Protein AF-A0AAE3GVX6-F1 (afdb_monomer)

Structure (mmCIF, N/CA/C/O backbone):
data_AF-A0AAE3GVX6-F1
#
_entry.id   AF-A0AAE3GVX6-F1
#
loop_
_atom_site.group_PDB
_atom_site.id
_atom_site.type_symbol
_atom_site.label_atom_id
_atom_site.label_alt_id
_atom_site.label_comp_id
_atom_site.label_asym_id
_atom_site.label_entity_id
_atom_site.label_seq_id
_atom_site.pdbx_PDB_ins_code
_atom_site.Cartn_x
_atom_site.Cartn_y
_atom_site.Cartn_z
_atom_site.occupancy
_atom_site.B_iso_or_equiv
_atom_site.auth_seq_id
_atom_site.auth_comp_id
_atom_site.auth_asym_id
_atom_site.auth_atom_id
_atom_site.pdbx_PDB_model_num
ATOM 1 N N . MET A 1 1 ? 12.264 -5.060 -20.521 1.00 62.59 1 MET A N 1
ATOM 2 C CA . MET A 1 1 ? 11.532 -3.841 -20.107 1.00 62.59 1 MET A CA 1
ATOM 3 C C . MET A 1 1 ? 10.028 -4.059 -19.993 1.00 62.59 1 MET A C 1
ATOM 5 O O . MET A 1 1 ? 9.461 -3.592 -19.017 1.00 62.59 1 MET A O 1
ATOM 9 N N . GLU A 1 2 ? 9.378 -4.769 -20.925 1.00 75.12 2 GLU A N 1
ATOM 10 C CA . GLU A 1 2 ? 7.916 -4.970 -20.886 1.00 75.12 2 GLU A CA 1
ATOM 11 C C . GLU A 1 2 ? 7.415 -5.643 -19.591 1.00 75.12 2 GLU A C 1
ATOM 13 O O . GLU A 1 2 ? 6.399 -5.231 -19.042 1.00 75.12 2 GLU A O 1
ATOM 18 N N . THR A 1 3 ? 8.173 -6.602 -19.044 1.00 81.56 3 THR A N 1
ATOM 19 C CA . THR A 1 3 ? 7.850 -7.279 -17.774 1.00 81.56 3 THR A CA 1
ATOM 20 C C . THR A 1 3 ? 7.812 -6.320 -16.585 1.00 81.56 3 THR A C 1
ATOM 22 O O . THR A 1 3 ? 6.836 -6.315 -15.851 1.00 81.56 3 THR A O 1
ATOM 25 N N . TYR A 1 4 ? 8.815 -5.447 -16.433 1.00 85.38 4 TYR A N 1
ATOM 26 C CA . TYR A 1 4 ? 8.861 -4.490 -15.319 1.00 85.38 4 TYR A CA 1
ATOM 27 C C . TYR A 1 4 ? 7.739 -3.458 -15.380 1.00 85.38 4 TYR A C 1
ATOM 29 O O . TYR A 1 4 ? 7.263 -3.011 -14.344 1.00 85.38 4 TYR A O 1
ATOM 37 N N . ARG A 1 5 ? 7.306 -3.086 -16.590 1.00 86.06 5 ARG A N 1
ATOM 38 C CA . ARG A 1 5 ? 6.196 -2.151 -16.776 1.00 86.06 5 ARG A CA 1
ATOM 39 C C . ARG A 1 5 ? 4.864 -2.781 -16.360 1.00 86.06 5 ARG A C 1
ATOM 41 O O . ARG A 1 5 ? 4.121 -2.151 -15.625 1.00 86.06 5 ARG A O 1
ATOM 48 N N . LYS A 1 6 ? 4.624 -4.046 -16.733 1.00 90.38 6 LYS A N 1
ATOM 49 C CA . LYS A 1 6 ? 3.456 -4.821 -16.270 1.00 90.38 6 LYS A CA 1
ATOM 50 C C . LYS A 1 6 ? 3.467 -5.039 -14.754 1.00 90.38 6 LYS A C 1
ATOM 52 O O . LYS A 1 6 ? 2.425 -4.913 -14.123 1.00 90.38 6 LYS A O 1
ATOM 57 N N . ASP A 1 7 ? 4.634 -5.323 -14.174 1.00 91.44 7 ASP A N 1
ATOM 58 C CA . ASP A 1 7 ? 4.801 -5.395 -12.717 1.00 91.44 7 ASP A CA 1
ATOM 59 C C . ASP A 1 7 ? 4.449 -4.055 -12.059 1.00 91.44 7 ASP A C 1
ATOM 61 O O . ASP A 1 7 ? 3.707 -4.016 -11.084 1.00 91.44 7 ASP A O 1
ATOM 65 N N . LEU A 1 8 ? 4.930 -2.939 -12.614 1.00 92.56 8 LEU A N 1
ATOM 66 C CA . LEU A 1 8 ? 4.656 -1.607 -12.083 1.00 92.56 8 LEU A CA 1
ATOM 67 C C . LEU A 1 8 ? 3.154 -1.275 -12.101 1.00 92.56 8 LEU A C 1
ATOM 69 O O . LEU A 1 8 ? 2.638 -0.800 -11.091 1.00 92.56 8 LEU A O 1
ATOM 73 N N . ASP A 1 9 ? 2.457 -1.557 -13.205 1.00 93.19 9 ASP A N 1
ATOM 74 C CA . ASP A 1 9 ? 0.997 -1.410 -13.294 1.00 93.19 9 ASP A CA 1
ATOM 75 C C . ASP A 1 9 ? 0.277 -2.262 -12.232 1.00 93.19 9 ASP A C 1
ATOM 77 O O . 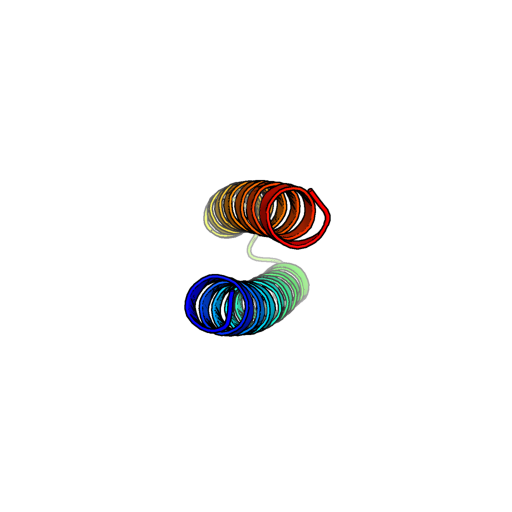ASP A 1 9 ? -0.556 -1.742 -11.490 1.00 93.19 9 ASP A O 1
ATOM 81 N N . TYR A 1 10 ? 0.674 -3.529 -12.065 1.00 94.88 10 TYR A N 1
ATOM 82 C CA . TYR A 1 10 ? 0.123 -4.412 -11.029 1.00 94.88 10 TYR A CA 1
ATOM 83 C C . TYR A 1 10 ? 0.283 -3.831 -9.612 1.00 94.88 10 TYR A C 1
ATOM 85 O O . TYR A 1 10 ? -0.652 -3.860 -8.802 1.00 94.88 10 TYR A O 1
ATOM 93 N N . TRP A 1 11 ? 1.457 -3.279 -9.292 1.00 94.69 11 TRP A N 1
ATOM 94 C CA . TRP A 1 11 ? 1.701 -2.677 -7.979 1.00 94.69 11 TRP A CA 1
ATOM 95 C C . TRP A 1 11 ? 0.925 -1.369 -7.777 1.00 94.69 11 TRP A C 1
ATOM 97 O O . TRP A 1 11 ? 0.458 -1.117 -6.664 1.00 94.69 11 TRP A O 1
ATOM 107 N N . PHE A 1 12 ? 0.706 -0.577 -8.831 1.00 94.38 12 PHE A N 1
ATOM 108 C CA . PHE A 1 12 ? -0.164 0.602 -8.767 1.00 94.38 12 PHE A CA 1
ATOM 109 C C . PHE A 1 12 ? -1.628 0.241 -8.503 1.00 94.38 12 PHE A C 1
ATOM 111 O O . PHE A 1 12 ? -2.271 0.887 -7.671 1.00 94.38 12 PHE A O 1
ATOM 118 N N . GLU A 1 13 ? -2.157 -0.799 -9.151 1.00 95.25 13 GLU A N 1
ATOM 119 C CA . GLU A 1 13 ? -3.512 -1.290 -8.870 1.00 95.25 13 GLU A CA 1
ATOM 120 C C . GLU A 1 13 ? -3.643 -1.706 -7.398 1.00 95.25 13 GLU A C 1
ATOM 122 O O . GLU A 1 13 ? -4.551 -1.252 -6.694 1.00 95.25 13 GLU A O 1
ATOM 127 N N . ARG A 1 14 ? -2.661 -2.458 -6.883 1.00 93.69 14 ARG A N 1
ATOM 128 C CA . ARG A 1 14 ? -2.600 -2.865 -5.470 1.00 93.69 14 ARG A CA 1
ATOM 129 C C . ARG A 1 14 ? -2.525 -1.686 -4.502 1.00 93.69 14 ARG A C 1
ATOM 131 O O . ARG A 1 14 ? -3.162 -1.725 -3.447 1.00 93.69 14 ARG A O 1
ATOM 138 N N . GLN A 1 15 ? -1.780 -0.635 -4.843 1.00 94.94 15 GLN A N 1
ATOM 139 C CA . GLN A 1 15 ? -1.709 0.581 -4.032 1.00 94.94 15 GLN A CA 1
ATOM 140 C C . GLN A 1 15 ? -3.094 1.228 -3.899 1.00 94.94 15 GLN A C 1
ATOM 142 O O . GLN A 1 15 ? -3.516 1.569 -2.791 1.00 94.94 15 GLN A O 1
ATOM 147 N N . GLN A 1 16 ? -3.833 1.353 -5.007 1.00 94.50 16 GLN A N 1
ATOM 148 C CA . GLN A 1 16 ? -5.178 1.931 -4.993 1.00 94.50 16 GLN A CA 1
ATOM 149 C C . GLN A 1 16 ? -6.166 1.082 -4.187 1.00 94.50 16 GLN A C 1
ATOM 151 O O . GLN A 1 16 ? -6.969 1.636 -3.430 1.00 94.50 16 GLN A O 1
ATOM 156 N N . GLU A 1 17 ? -6.107 -0.246 -4.311 1.00 93.62 17 GLU A N 1
ATOM 157 C CA . GLU A 1 17 ? -6.940 -1.157 -3.521 1.00 93.62 17 GLU A CA 1
ATOM 158 C C . GLU A 1 17 ? -6.705 -0.975 -2.017 1.00 93.62 17 GLU A C 1
ATOM 160 O O . GLU A 1 17 ? -7.659 -0.802 -1.252 1.00 93.62 17 GLU A O 1
ATOM 165 N N . TYR A 1 18 ? -5.441 -0.944 -1.583 1.00 92.75 18 TYR A N 1
ATOM 166 C CA . TYR A 1 18 ? -5.111 -0.756 -0.172 1.00 92.75 18 TYR A CA 1
ATOM 167 C C . TYR A 1 18 ? -5.473 0.640 0.339 1.00 92.75 18 TYR A C 1
ATOM 169 O O . TYR A 1 18 ? -5.976 0.755 1.456 1.00 92.75 18 TYR A O 1
ATOM 177 N N . GLN A 1 19 ? -5.318 1.694 -0.466 1.00 93.00 19 GLN A N 1
ATOM 178 C CA . GLN A 1 19 ? -5.773 3.036 -0.088 1.00 93.00 19 GLN A CA 1
ATOM 179 C C . GLN A 1 19 ? -7.298 3.116 0.054 1.00 93.00 19 GLN A C 1
ATOM 181 O O . GLN A 1 19 ? -7.797 3.761 0.979 1.00 93.00 19 GLN A O 1
ATOM 186 N N . ARG A 1 20 ? -8.062 2.455 -0.827 1.00 92.94 20 ARG A N 1
ATOM 187 C CA . ARG A 1 20 ? -9.529 2.375 -0.699 1.00 92.94 20 ARG A CA 1
ATOM 188 C C . ARG A 1 20 ? -9.935 1.610 0.555 1.00 92.94 20 ARG A C 1
ATOM 190 O O . ARG A 1 20 ? -10.806 2.080 1.284 1.00 92.94 20 ARG A O 1
ATOM 197 N N . ALA A 1 21 ? -9.292 0.475 0.824 1.00 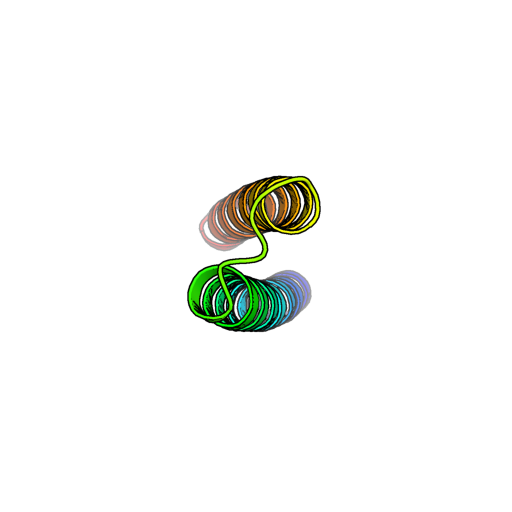90.62 21 ALA A N 1
ATOM 198 C CA . ALA A 1 21 ? -9.539 -0.312 2.029 1.00 90.62 21 ALA A CA 1
ATOM 199 C C . ALA A 1 21 ? -9.212 0.486 3.300 1.00 90.62 21 ALA A C 1
ATOM 201 O O . ALA A 1 21 ? -10.005 0.493 4.238 1.00 90.62 21 ALA A O 1
ATOM 202 N N . LEU A 1 22 ? -8.094 1.217 3.305 1.00 90.06 22 LEU A N 1
ATOM 203 C CA . LEU A 1 22 ? -7.702 2.080 4.414 1.00 90.06 22 LEU A CA 1
ATOM 204 C C . LEU A 1 22 ? -8.755 3.165 4.673 1.00 90.06 22 LEU A C 1
ATOM 206 O O . LEU A 1 22 ? -9.254 3.260 5.789 1.00 90.06 22 LEU A O 1
ATOM 210 N N . LYS A 1 23 ? -9.175 3.900 3.634 1.00 89.50 23 LYS A N 1
ATOM 211 C CA . LYS A 1 23 ? -10.232 4.920 3.748 1.00 89.50 23 LYS A CA 1
ATOM 212 C C . LYS A 1 23 ? -11.552 4.342 4.257 1.00 89.50 23 LYS A C 1
ATOM 214 O O . LYS A 1 23 ? -12.222 4.977 5.066 1.00 89.50 23 LYS A O 1
ATOM 219 N N . ALA A 1 24 ? -11.929 3.148 3.800 1.00 89.38 24 ALA A N 1
ATOM 220 C CA . ALA A 1 24 ? -13.157 2.489 4.238 1.00 89.38 24 ALA A CA 1
ATOM 221 C C . ALA A 1 24 ? -13.119 2.112 5.728 1.00 89.38 24 ALA A C 1
ATOM 223 O O . ALA A 1 24 ? -14.138 2.220 6.405 1.00 89.38 24 ALA A O 1
ATOM 224 N N . ILE A 1 25 ? -11.960 1.691 6.238 1.00 85.69 25 ILE A N 1
ATOM 225 C CA . ILE A 1 25 ? -11.774 1.325 7.648 1.00 85.69 25 ILE A CA 1
ATOM 226 C C . ILE A 1 25 ? -11.657 2.582 8.522 1.00 85.69 25 ILE A C 1
ATOM 228 O O . ILE A 1 25 ? -12.327 2.675 9.549 1.00 85.69 25 ILE A O 1
ATOM 232 N N . GLU A 1 26 ? -10.882 3.584 8.093 1.00 84.56 26 GLU A N 1
ATOM 233 C CA . GLU A 1 26 ? -10.761 4.875 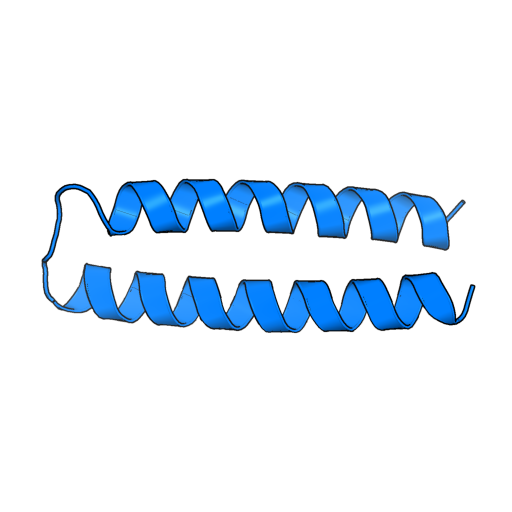8.788 1.00 84.56 26 GLU A CA 1
ATOM 234 C C . GLU A 1 26 ? -12.125 5.581 8.889 1.00 84.56 26 GLU A C 1
ATOM 236 O O . GLU A 1 26 ? -12.476 6.092 9.951 1.00 84.56 26 GLU A O 1
ATOM 241 N N . SER A 1 27 ? -12.949 5.523 7.835 1.00 83.75 27 SER A N 1
ATOM 242 C CA . SER A 1 27 ? -14.310 6.080 7.834 1.00 83.75 27 SER A CA 1
ATOM 243 C C . SER A 1 27 ? -15.275 5.379 8.797 1.00 83.75 27 SER A C 1
ATOM 245 O O . SER A 1 27 ? -16.286 5.977 9.163 1.00 83.75 27 SER A O 1
ATOM 247 N N . LYS A 1 28 ? -15.012 4.126 9.184 1.00 82.50 28 LYS A N 1
ATOM 248 C CA . LYS A 1 28 ? -15.835 3.377 10.147 1.00 82.50 28 LYS A CA 1
ATOM 249 C C . LYS A 1 28 ? -15.396 3.588 11.596 1.00 82.50 28 LYS A C 1
ATOM 251 O O . LYS A 1 28 ? -16.053 3.083 12.500 1.00 82.50 28 LYS A O 1
ATOM 256 N N . GLY A 1 29 ? -14.294 4.309 11.826 1.00 71.75 29 GLY A N 1
ATOM 257 C CA . GLY A 1 29 ? -13.718 4.469 13.161 1.00 71.75 29 GLY A CA 1
ATOM 258 C C . GLY A 1 29 ? -13.154 3.167 13.740 1.00 71.75 29 GLY A C 1
ATOM 259 O O . GLY A 1 29 ? -12.901 3.099 14.940 1.00 71.75 29 GLY A O 1
ATOM 260 N N . GLU A 1 30 ? -12.934 2.139 12.907 1.00 67.88 30 GLU A N 1
ATOM 261 C CA . GLU A 1 30 ? -12.319 0.865 13.297 1.00 67.88 30 GLU A CA 1
ATOM 262 C C . GLU A 1 30 ? -10.800 1.050 13.444 1.00 67.88 30 GLU A C 1
ATOM 264 O O . GLU A 1 30 ? -9.980 0.550 12.672 1.00 67.88 30 GLU A O 1
ATOM 269 N N . GLY A 1 31 ? -10.402 1.842 14.434 1.00 68.81 31 GLY A N 1
ATOM 270 C CA . GLY A 1 31 ? -9.016 1.950 14.847 1.00 68.81 31 GLY A CA 1
ATOM 271 C C . GLY A 1 31 ? -8.704 0.809 15.796 1.00 68.81 31 GLY A C 1
ATOM 272 O O . GLY A 1 31 ? -9.287 0.774 16.872 1.00 68.81 31 GLY A O 1
ATOM 273 N N . THR A 1 32 ? -7.798 -0.102 15.423 1.00 70.81 32 THR A N 1
ATOM 274 C CA . THR A 1 32 ? -6.777 -0.602 16.372 1.00 70.81 32 THR A CA 1
ATOM 275 C C . THR A 1 32 ? -5.728 -1.539 15.768 1.00 70.81 32 THR A C 1
ATOM 277 O O . THR A 1 32 ? -4.585 -1.449 16.188 1.00 70.81 32 THR A O 1
ATOM 280 N N . GLU A 1 33 ? -6.005 -2.345 14.736 1.00 80.25 33 GLU A N 1
ATOM 281 C CA . GLU A 1 33 ? -4.966 -3.248 14.176 1.00 80.25 33 GLU A CA 1
ATOM 282 C C . GLU A 1 33 ? -4.990 -3.338 12.645 1.00 80.25 33 GLU A C 1
ATOM 284 O O . GLU A 1 33 ? -3.957 -3.213 11.983 1.00 80.25 33 GLU A O 1
ATOM 289 N N . SER A 1 34 ? -6.182 -3.459 12.058 1.00 83.06 34 SER A N 1
ATOM 290 C CA . SER A 1 34 ? -6.366 -3.568 10.606 1.00 83.06 34 SER A CA 1
ATOM 291 C C . SER A 1 34 ? -5.808 -2.366 9.840 1.00 83.06 34 SER A C 1
ATOM 293 O O . SER A 1 34 ? -5.205 -2.545 8.784 1.00 83.06 34 SER A O 1
ATOM 295 N N . VAL A 1 35 ? -5.947 -1.156 10.396 1.00 86.62 35 VAL A N 1
ATOM 296 C CA . VAL A 1 35 ? -5.387 0.092 9.845 1.00 86.62 35 VAL A CA 1
ATOM 297 C C . VAL A 1 35 ? -3.861 0.038 9.807 1.00 86.62 35 VAL A C 1
ATOM 299 O O . VAL A 1 35 ? -3.271 0.294 8.763 1.00 86.62 35 VAL A O 1
ATOM 302 N N . TRP A 1 36 ? -3.217 -0.338 10.915 1.00 88.62 36 TRP A N 1
ATOM 303 C CA . TRP A 1 36 ? -1.756 -0.440 10.998 1.00 88.62 36 TRP A CA 1
ATOM 304 C C . TRP A 1 36 ? -1.209 -1.492 10.037 1.00 88.62 36 TRP A C 1
ATOM 306 O O . TRP A 1 36 ? -0.253 -1.237 9.308 1.00 88.62 36 TRP A O 1
ATOM 316 N N . LYS A 1 37 ? -1.877 -2.647 9.954 1.00 89.81 37 LYS A N 1
ATOM 317 C CA . LYS A 1 37 ? -1.524 -3.711 9.011 1.00 89.81 37 LYS A CA 1
ATOM 318 C C . LYS A 1 37 ? -1.673 -3.271 7.552 1.00 89.81 37 LYS A C 1
ATOM 320 O O . LYS A 1 37 ? -0.860 -3.658 6.717 1.00 89.81 37 LYS A O 1
ATOM 325 N N . LEU A 1 38 ? -2.702 -2.485 7.228 1.00 91.06 38 LEU A N 1
ATOM 326 C CA . LEU A 1 38 ? -2.894 -1.924 5.887 1.00 91.06 38 LEU A CA 1
ATOM 327 C C . LEU A 1 38 ? -1.879 -0.829 5.560 1.00 91.06 38 LEU A C 1
ATOM 329 O O . LEU A 1 38 ? -1.384 -0.812 4.437 1.00 91.06 38 LEU A O 1
ATOM 333 N N . LYS A 1 39 ? -1.522 0.026 6.524 1.00 90.62 39 LYS A N 1
ATOM 334 C CA . LYS A 1 39 ? -0.468 1.037 6.354 1.00 90.62 39 LYS A CA 1
ATOM 335 C C . LYS A 1 39 ? 0.891 0.392 6.076 1.00 90.62 39 LYS A C 1
ATOM 337 O O . LYS A 1 39 ? 1.491 0.715 5.061 1.00 90.62 39 LYS A O 1
ATOM 342 N N . GLY A 1 40 ? 1.290 -0.624 6.844 1.00 93.25 40 GLY A N 1
ATOM 343 C CA . GLY A 1 40 ? 2.542 -1.345 6.571 1.00 93.25 40 GLY A CA 1
ATOM 344 C C . GLY A 1 40 ? 2.554 -2.059 5.210 1.00 93.25 40 GLY A C 1
ATOM 345 O O . GLY A 1 40 ? 3.583 -2.128 4.542 1.00 93.25 40 GLY A O 1
ATOM 346 N N . LYS A 1 41 ? 1.399 -2.559 4.745 1.00 93.06 41 LYS A N 1
ATOM 347 C CA . LYS A 1 41 ? 1.272 -3.102 3.380 1.00 93.06 41 LYS A CA 1
ATOM 348 C C . LYS A 1 41 ? 1.386 -2.021 2.305 1.00 93.06 41 LYS A C 1
ATOM 350 O O . LYS A 1 41 ? 1.941 -2.307 1.251 1.00 93.06 41 LYS A O 1
ATOM 355 N N . LEU A 1 42 ? 0.847 -0.825 2.544 1.00 94.56 42 LEU A N 1
ATOM 356 C CA . LEU A 1 42 ? 0.977 0.313 1.631 1.00 94.56 42 LEU A CA 1
ATOM 357 C C . LEU A 1 42 ? 2.432 0.751 1.498 1.00 94.56 42 LEU A C 1
ATOM 359 O O . LEU A 1 42 ? 2.899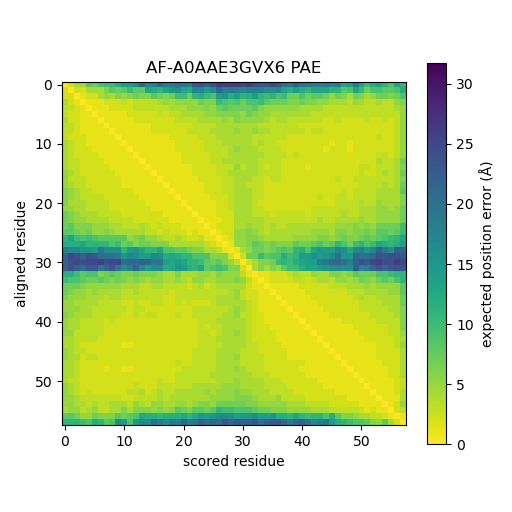 0.876 0.373 1.00 94.56 42 LEU A O 1
ATOM 363 N N . GLU A 1 43 ? 3.153 0.872 2.613 1.00 95.12 43 GLU A N 1
ATOM 364 C CA . GLU A 1 43 ? 4.577 1.226 2.608 1.00 95.12 43 GLU A CA 1
ATOM 365 C C . GLU A 1 43 ? 5.398 0.232 1.771 1.00 95.12 43 GLU A C 1
ATOM 367 O O . GLU A 1 43 ? 6.138 0.635 0.877 1.00 95.12 43 GLU A O 1
ATOM 372 N N . ALA A 1 44 ? 5.183 -1.076 1.958 1.00 95.38 44 ALA A N 1
ATOM 373 C CA . ALA A 1 44 ? 5.869 -2.100 1.166 1.00 95.38 44 ALA A CA 1
ATOM 374 C C . ALA A 1 44 ? 5.550 -2.016 -0.342 1.00 95.38 44 ALA A C 1
ATOM 376 O O . ALA A 1 44 ? 6.412 -2.276 -1.184 1.00 95.38 44 ALA A O 1
ATOM 377 N N . VAL A 1 45 ? 4.312 -1.655 -0.703 1.00 95.62 45 VAL A N 1
ATOM 378 C CA . VAL A 1 45 ? 3.929 -1.426 -2.105 1.00 95.62 45 VAL A CA 1
ATOM 379 C C . VAL A 1 45 ? 4.625 -0.185 -2.663 1.00 95.62 45 VAL A C 1
ATOM 381 O O . VAL A 1 45 ? 5.125 -0.232 -3.785 1.00 95.62 45 VAL A O 1
ATOM 384 N N . GLU A 1 46 ? 4.701 0.904 -1.898 1.00 94.19 46 GLU A N 1
ATOM 385 C CA . GLU A 1 46 ? 5.387 2.135 -2.307 1.00 94.19 46 GLU A CA 1
ATOM 386 C C . GLU A 1 46 ? 6.884 1.906 -2.545 1.00 94.19 46 GLU A C 1
ATOM 388 O O . GLU A 1 46 ? 7.423 2.363 -3.557 1.00 94.19 46 GLU A O 1
ATOM 393 N N . GLU A 1 47 ? 7.546 1.131 -1.683 1.00 95.75 47 GLU A N 1
ATOM 394 C CA . GLU A 1 47 ? 8.944 0.740 -1.882 1.00 95.75 47 GLU A CA 1
ATOM 395 C C . GLU A 1 47 ? 9.139 -0.090 -3.160 1.00 95.75 47 GLU A C 1
ATOM 397 O O . GLU A 1 47 ? 10.088 0.141 -3.917 1.00 95.75 47 GLU A O 1
ATOM 402 N N . MET A 1 48 ? 8.224 -1.022 -3.444 1.00 94.94 48 MET A N 1
ATOM 403 C CA . MET A 1 48 ? 8.285 -1.859 -4.644 1.00 94.94 48 MET A CA 1
ATOM 404 C C . MET A 1 48 ? 8.062 -1.047 -5.926 1.00 94.94 48 MET A C 1
ATOM 406 O O . MET A 1 48 ? 8.801 -1.210 -6.900 1.00 94.94 48 MET A O 1
ATOM 410 N N . ILE A 1 49 ? 7.101 -0.117 -5.915 1.00 94.50 49 ILE A N 1
ATOM 411 C CA . ILE A 1 49 ? 6.876 0.841 -7.007 1.00 94.50 49 ILE A CA 1
ATOM 412 C C . ILE A 1 49 ? 8.144 1.667 -7.239 1.00 94.50 49 ILE A C 1
ATOM 414 O O . ILE A 1 49 ? 8.618 1.750 -8.373 1.00 94.50 49 ILE A O 1
ATOM 418 N N . ALA A 1 50 ? 8.742 2.223 -6.181 1.00 94.44 50 ALA A N 1
ATOM 419 C CA . ALA A 1 50 ? 9.962 3.020 -6.288 1.00 94.44 50 ALA A CA 1
ATOM 420 C C . ALA A 1 50 ? 11.143 2.202 -6.844 1.00 94.44 50 ALA A C 1
ATOM 422 O O . ALA A 1 50 ? 11.901 2.689 -7.689 1.00 94.44 50 ALA A O 1
ATOM 423 N N . TYR A 1 51 ? 11.296 0.947 -6.413 1.00 94.00 51 TYR A N 1
ATOM 424 C CA . TYR A 1 51 ? 12.306 0.029 -6.941 1.00 94.00 51 TYR A CA 1
ATOM 425 C C . TYR A 1 51 ? 12.112 -0.238 -8.441 1.00 94.00 51 TYR A C 1
ATOM 427 O O . TYR A 1 51 ? 13.064 -0.130 -9.221 1.00 94.00 51 TYR A O 1
ATOM 435 N N . LEU A 1 52 ? 10.884 -0.538 -8.866 1.00 92.50 52 LEU A N 1
ATOM 436 C CA . LEU A 1 52 ? 10.557 -0.801 -10.267 1.00 92.50 52 LEU A CA 1
ATOM 437 C C . LEU A 1 52 ? 10.725 0.447 -11.139 1.00 92.50 52 LEU A C 1
ATOM 439 O O . LEU A 1 52 ? 11.303 0.358 -12.221 1.00 92.50 52 LEU A O 1
ATOM 443 N N . GLN A 1 53 ? 10.313 1.621 -10.655 1.00 91.38 53 GLN A N 1
ATOM 444 C CA . GLN A 1 53 ? 10.531 2.895 -11.345 1.00 91.38 53 GLN A CA 1
ATOM 445 C C . GLN A 1 53 ? 12.022 3.175 -11.557 1.00 91.38 53 GLN A C 1
ATOM 447 O O . GLN A 1 53 ?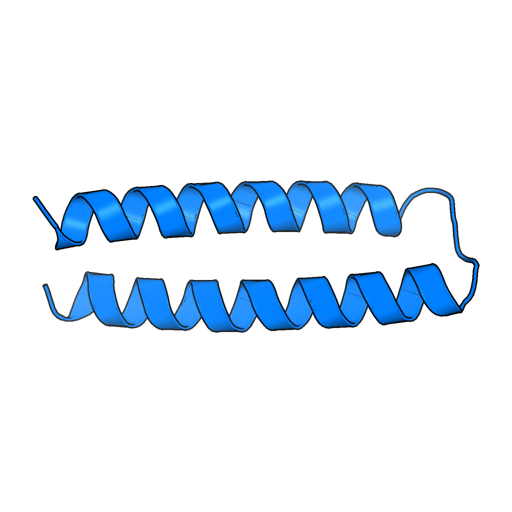 12.421 3.527 -12.667 1.00 91.38 53 GLN A O 1
ATOM 452 N N . ARG A 1 54 ? 12.865 2.945 -10.539 1.00 92.69 54 ARG A N 1
ATOM 453 C CA . ARG A 1 54 ? 14.328 3.072 -10.672 1.00 92.69 54 ARG A CA 1
ATOM 454 C C . ARG A 1 54 ? 14.898 2.093 -11.696 1.00 92.69 54 ARG A C 1
ATOM 456 O O . ARG A 1 54 ? 15.760 2.478 -12.475 1.00 92.69 54 ARG A O 1
ATOM 463 N N . ARG A 1 55 ? 14.413 0.848 -11.714 1.00 88.00 55 ARG A N 1
ATOM 464 C CA . ARG A 1 55 ? 14.838 -0.193 -12.667 1.00 88.00 55 ARG A CA 1
ATOM 465 C C . ARG A 1 55 ? 14.418 0.080 -14.110 1.00 88.00 55 ARG A C 1
ATOM 467 O O . ARG A 1 55 ? 15.122 -0.353 -15.011 1.00 88.00 55 ARG A O 1
ATOM 474 N N . ILE A 1 56 ? 13.277 0.731 -14.327 1.00 87.56 56 ILE A N 1
ATOM 475 C CA . ILE A 1 56 ? 12.783 1.093 -15.665 1.00 87.56 56 ILE A CA 1
ATOM 476 C C . ILE A 1 56 ? 13.471 2.362 -16.182 1.00 87.56 56 ILE A C 1
ATOM 478 O O . ILE A 1 56 ? 13.681 2.484 -17.384 1.00 87.56 56 ILE A O 1
ATOM 482 N N . GLY A 1 57 ? 13.787 3.303 -15.288 1.00 76.94 57 GLY A N 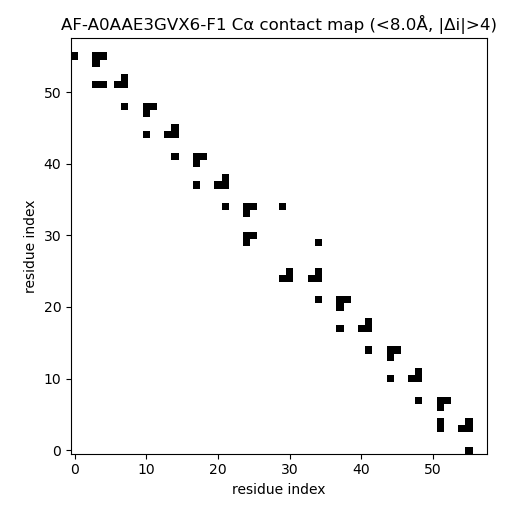1
ATOM 483 C CA . GLY A 1 57 ? 14.465 4.556 -15.628 1.00 76.94 57 GLY A CA 1
ATOM 484 C C . GLY A 1 57 ? 15.997 4.484 -15.685 1.00 76.94 57 GLY A C 1
ATOM 485 O O . GLY A 1 57 ? 16.604 5.490 -16.043 1.00 76.94 57 GLY A O 1
ATOM 486 N N . SER A 1 58 ? 16.605 3.347 -15.310 1.00 60.47 58 SER A N 1
ATOM 487 C CA . SER A 1 58 ? 18.054 3.079 -15.424 1.00 60.47 58 SER A CA 1
ATOM 488 C C . SER A 1 58 ? 18.416 2.354 -16.715 1.00 60.47 58 SER A C 1
ATOM 490 O O . SER A 1 58 ? 17.547 1.632 -17.255 1.00 60.47 58 SER 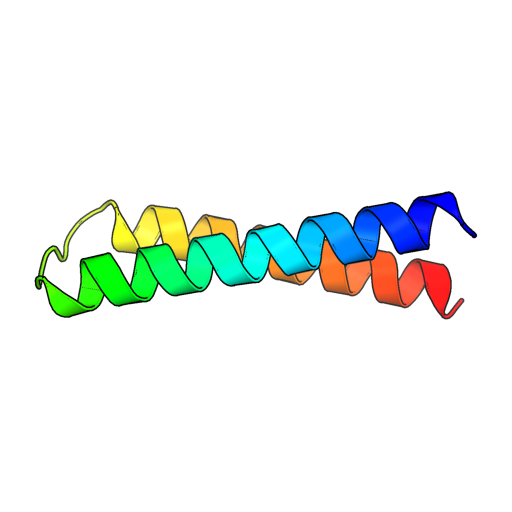A O 1
#

pLDDT: mean 87.98, std 8.63, range [60.47, 95.75]

Mean predicted aligned error: 4.6 Å

Secondary structure (DSSP, 8-state):
-HHHHHHHHHHHHHHHHHHHHHHHHHTTT--SSHHHHHHHHHHHHHHHHHHHHHHHH-

Solvent-accessible surface area (b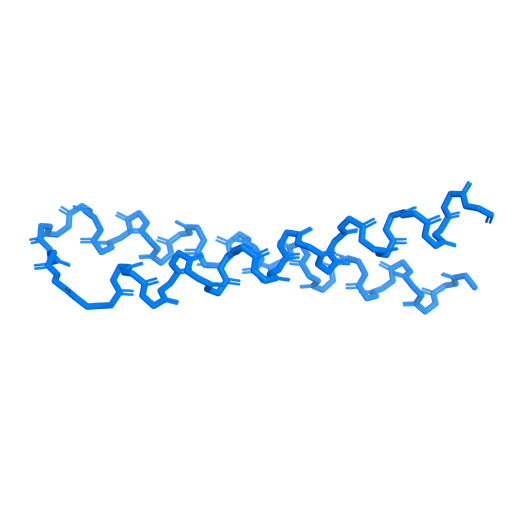ackbone atoms only — not comparable to full-atom values): 3273 Å² total; per-residue (Å²): 112,71,66,56,52,54,50,42,52,53,42,51,54,50,44,52,53,48,52,52,52,42,51,59,37,62,74,68,66,57,78,83,53,69,52,59,56,45,49,56,50,44,52,55,38,53,53,50,43,53,53,43,52,52,62,70,77,99

Radius of gyration: 13.56 Å; Cα contacts (8 Å, |Δi|>4): 33; chains: 1; bounding box: 34×13×37 Å

Sequence (58 aa):
METYRKDLDYWFERQQEYQRALKAIESKGEGTESVWKLKGKLEAVEEMIAYLQRRIGS

Organism: NCBI:txid2699891

Nearest PDB structures (foldseek):
  5j0k-assembly1_B  TM=9.684E-01  e=4.451E-01  synthetic construct
  8cwy-assembly1_H  TM=9.696E-01  e=1.397E+00  synthetic construct
  8cwy-assembly1_L  TM=9.691E-01  e=1.397E+00  synthetic construct
  8cwy-assembly1_B  TM=9.692E-01  e=1.598E+00  synthetic construct

Foldseek 3Di:
DVVLVVVLVVLVVVLVVLVVVL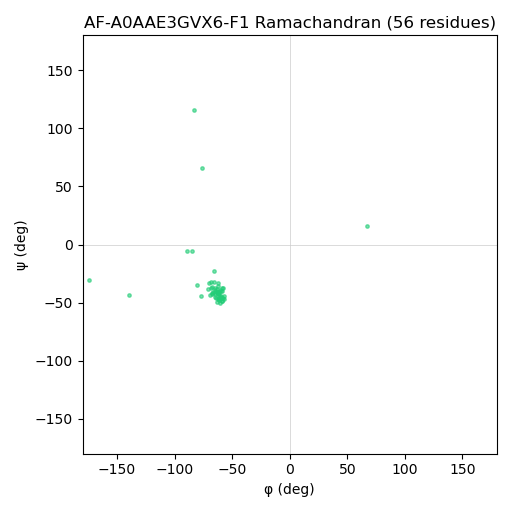VVCVVVVVDDPVNVVSVVVNVVSVVSNVVSVVVVVD